Protein AF-A0A9D4B4B6-F1 (afdb_monomer_lite)

Radius of gyration: 29.77 Å; chains: 1; bounding box: 89×35×75 Å

Organism: NCBI:txid74926

InterPro domains:
  IPR003598 Immunoglobulin subtype 2 [SM00408] (47-106)
  IPR003599 Immunoglobulin domain subtype [SM00409] (41-118)
  IPR007110 Immunoglobulin-like domain [PS50835] (33-114)
  IPR013783 Immunoglobulin-like fold [G3DSA:2.60.40.10] (33-118)
  IPR036179 Immunoglobulin-like domain superfamily [SSF48726] (32-118)

Foldseek 3Di:
DDDDDDPDDDPDPPPPPPDDPPDPDPPPDFDWWPDWAKDWPDDPAAAAFDKTKIFIDTPDGPPDFQKKWKDFQNHTDDIDRHRMDIDGDDQVSWGWMKMWTGDPHGIDIYHTDTDHYDYD

Sequence (120 aa):
MLEAAPSFLFPAYNTPPLNTETHPDRDYFPDPPKGVRITLQNPPRIREGDAVTLNCSVGSSNPPVTKYTWYKDNSWYQETQESVLTFPATEERSGSYSCEAQNAIGSRQSPPVSVAVQCK

Secondary structure (DSSP, 8-state):
---PPP-----------S-------SS---EEEES-EEEE-S-S-EETTPEEEEEEE-SEEESPP-EEEEEETTEEEEEESSSEEEEE--GGG-EEEEEEEE-SS-EEEPPPEEE-EEP-

pLDDT: mean 83.99, std 18.36, range [36.25, 98.0]

Structure (mmCIF, N/CA/C/O backbone):
data_AF-A0A9D4B4B6-F1
#
_entry.id   AF-A0A9D4B4B6-F1
#
loop_
_atom_site.group_PDB
_atom_site.id
_atom_site.type_symbol
_atom_site.label_atom_id
_atom_site.label_alt_id
_atom_site.label_comp_id
_atom_site.label_asym_id
_atom_site.label_entity_id
_atom_site.label_seq_id
_atom_site.pdbx_PDB_ins_code
_atom_site.Cartn_x
_atom_site.Cartn_y
_atom_site.Cartn_z
_atom_site.occupancy
_atom_site.B_iso_or_equiv
_atom_site.auth_seq_id
_atom_site.auth_comp_id
_atom_site.auth_asym_id
_atom_site.auth_atom_id
_atom_site.pdbx_PDB_model_num
ATOM 1 N N . MET A 1 1 ? 72.545 -19.157 -55.151 1.00 43.25 1 MET A N 1
ATOM 2 C CA . MET A 1 1 ? 71.318 -18.346 -55.281 1.00 43.25 1 MET A CA 1
ATOM 3 C C . MET A 1 1 ? 70.178 -19.346 -55.136 1.00 43.25 1 MET A C 1
ATOM 5 O O . MET A 1 1 ? 69.959 -20.099 -56.069 1.00 43.25 1 MET A O 1
ATOM 9 N N . LEU A 1 2 ? 69.716 -19.683 -53.922 1.00 38.75 2 LEU A N 1
ATOM 10 C CA . LEU A 1 2 ? 68.781 -18.895 -53.087 1.00 38.75 2 LEU A CA 1
ATOM 11 C C . LEU A 1 2 ? 67.744 -18.222 -54.001 1.00 38.75 2 LEU A C 1
ATOM 13 O O . LEU A 1 2 ? 68.129 -17.365 -54.786 1.00 38.75 2 LEU A O 1
ATOM 17 N N . GLU A 1 3 ? 66.491 -18.663 -54.071 1.00 36.25 3 GLU A N 1
ATOM 18 C CA . GLU A 1 3 ? 65.534 -18.796 -52.966 1.00 36.25 3 GLU A CA 1
ATOM 19 C C . GLU A 1 3 ? 64.545 -19.955 -53.202 1.00 36.25 3 GLU A C 1
ATOM 21 O O . GLU A 1 3 ? 64.050 -20.153 -54.312 1.00 36.25 3 GLU A O 1
ATOM 26 N N . ALA A 1 4 ? 64.231 -20.696 -52.140 1.00 45.69 4 ALA A N 1
ATOM 27 C CA . ALA A 1 4 ? 63.084 -21.593 -52.087 1.00 45.69 4 ALA A CA 1
ATOM 28 C C . ALA A 1 4 ? 61.842 -20.767 -51.715 1.00 45.69 4 ALA A C 1
ATOM 30 O O . ALA A 1 4 ? 61.795 -20.183 -50.635 1.00 45.69 4 ALA A O 1
ATOM 31 N N . ALA A 1 5 ? 60.839 -20.709 -52.592 1.00 51.62 5 ALA A N 1
ATOM 32 C CA . ALA A 1 5 ? 59.554 -20.097 -52.260 1.00 51.62 5 ALA A CA 1
ATOM 33 C C . ALA A 1 5 ? 58.772 -21.040 -51.322 1.00 51.62 5 ALA A C 1
ATOM 35 O O . ALA A 1 5 ? 58.595 -22.211 -51.675 1.00 51.62 5 ALA A O 1
ATOM 36 N N . PRO A 1 6 ? 58.298 -20.596 -50.145 1.00 46.31 6 PRO A N 1
ATOM 37 C CA . PRO A 1 6 ? 57.579 -21.477 -49.240 1.00 46.31 6 PRO A CA 1
ATOM 38 C C . PRO A 1 6 ? 56.135 -21.642 -49.714 1.00 46.31 6 PRO A C 1
ATOM 40 O O . PRO A 1 6 ? 55.407 -20.667 -49.910 1.00 46.31 6 PRO A O 1
ATOM 43 N N . SER A 1 7 ? 55.700 -22.891 -49.848 1.00 52.78 7 SER A N 1
ATOM 44 C CA . SER A 1 7 ? 54.294 -23.254 -50.003 1.00 52.78 7 SER A CA 1
ATOM 45 C C . SER A 1 7 ? 53.559 -22.999 -48.685 1.00 52.78 7 SER A C 1
ATOM 47 O O . SER A 1 7 ? 53.427 -23.897 -47.855 1.00 52.78 7 SER A O 1
ATOM 49 N N . PHE A 1 8 ? 53.089 -21.773 -48.462 1.00 46.25 8 PHE A N 1
ATOM 50 C CA . PHE A 1 8 ? 52.155 -21.499 -47.375 1.00 46.25 8 PHE A CA 1
ATOM 51 C C . PHE A 1 8 ? 50.751 -21.915 -47.813 1.00 46.25 8 PHE A C 1
ATOM 53 O O . PHE A 1 8 ? 50.059 -21.215 -48.548 1.00 46.25 8 PHE A O 1
ATOM 60 N N . LEU A 1 9 ? 50.352 -23.103 -47.367 1.00 51.22 9 LEU A N 1
ATOM 61 C CA . LEU A 1 9 ? 48.963 -23.536 -47.350 1.00 51.22 9 LEU A CA 1
ATOM 62 C C . LEU A 1 9 ? 48.175 -22.553 -46.475 1.00 51.22 9 LEU A C 1
ATOM 64 O O . LEU A 1 9 ? 48.431 -22.440 -45.276 1.00 51.22 9 LEU A O 1
ATOM 68 N N . PHE A 1 10 ? 47.236 -21.823 -47.076 1.00 47.50 10 PHE A N 1
ATOM 69 C CA . PHE A 1 10 ? 46.295 -20.996 -46.330 1.00 47.50 10 PHE A CA 1
ATOM 70 C C . PHE A 1 10 ? 45.474 -21.898 -45.394 1.00 47.50 10 PHE A C 1
ATOM 72 O O . PHE A 1 10 ? 44.916 -22.895 -45.864 1.00 47.50 10 PHE A O 1
ATOM 79 N N . PRO A 1 11 ? 45.370 -21.592 -44.089 1.00 45.97 11 PRO A N 1
ATOM 80 C CA . PRO A 1 11 ? 44.434 -22.301 -43.234 1.00 45.97 11 PRO A CA 1
ATOM 81 C C . PRO A 1 11 ? 43.016 -22.035 -43.745 1.00 45.97 11 PRO A C 1
ATOM 83 O O . PRO A 1 11 ? 42.655 -20.890 -44.026 1.00 45.97 11 PRO A O 1
ATOM 86 N N . ALA A 1 12 ? 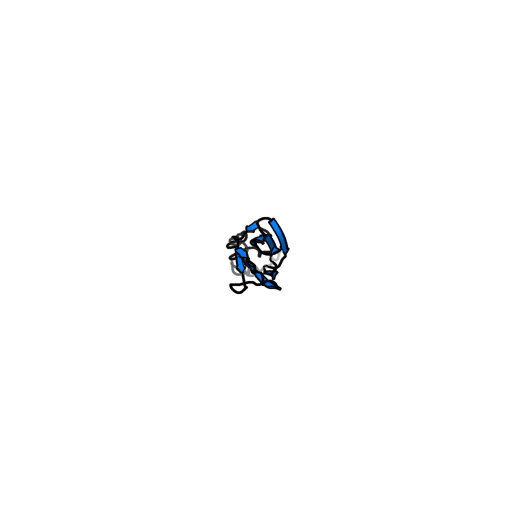42.218 -23.097 -43.881 1.00 53.50 12 ALA A N 1
ATOM 87 C CA . ALA A 1 12 ? 40.794 -22.981 -44.151 1.00 53.50 12 ALA A CA 1
ATOM 88 C C . ALA A 1 12 ? 40.183 -22.075 -43.077 1.00 53.50 12 ALA A C 1
ATOM 90 O O . ALA A 1 12 ? 40.189 -22.395 -41.886 1.00 53.50 12 ALA A O 1
ATOM 91 N N . TYR A 1 13 ? 39.725 -20.906 -43.510 1.00 47.03 13 TYR A N 1
ATOM 92 C CA . TYR A 1 13 ? 39.062 -19.932 -42.668 1.00 47.03 13 TYR A CA 1
ATOM 93 C C . TYR A 1 13 ? 37.725 -20.546 -42.247 1.00 47.03 13 TYR A C 1
ATOM 95 O O . TYR A 1 13 ? 36.752 -20.522 -42.996 1.00 47.03 13 TYR A O 1
ATOM 103 N N . ASN A 1 14 ? 37.695 -21.164 -41.067 1.00 48.78 14 ASN A N 1
ATOM 104 C CA . ASN A 1 14 ? 36.449 -21.523 -40.408 1.00 48.78 14 ASN A CA 1
ATOM 105 C C . ASN A 1 14 ? 35.762 -20.213 -40.015 1.00 48.78 14 ASN A C 1
ATOM 107 O O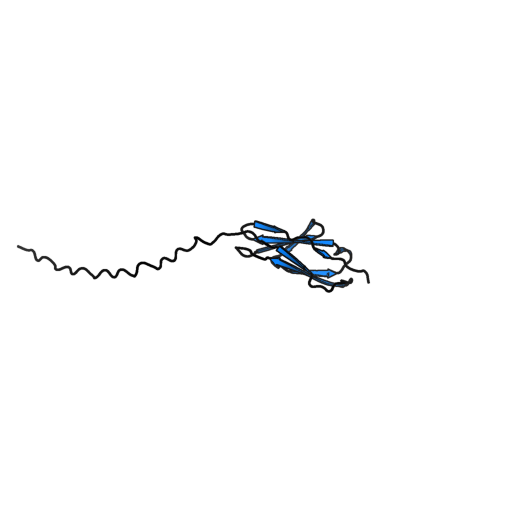 . ASN A 1 14 ? 35.964 -19.717 -38.910 1.00 48.78 14 ASN A O 1
ATOM 111 N N . THR A 1 15 ? 34.976 -19.627 -40.922 1.00 58.28 15 THR A N 1
ATOM 112 C CA . THR A 1 15 ? 33.933 -18.682 -40.524 1.00 58.28 15 THR A CA 1
ATOM 113 C C . THR A 1 15 ? 32.935 -19.458 -39.667 1.00 58.28 15 THR A C 1
ATOM 115 O O . THR A 1 15 ? 32.269 -20.350 -40.205 1.00 58.28 15 THR A O 1
ATOM 118 N N . PRO A 1 16 ? 32.802 -19.168 -38.361 1.00 63.28 16 PRO A N 1
ATOM 119 C CA . PRO A 1 16 ? 31.627 -19.608 -37.622 1.00 63.28 16 PRO A CA 1
ATOM 120 C C . PRO A 1 16 ? 30.371 -19.045 -38.315 1.00 63.28 16 PRO A C 1
ATOM 122 O O . PRO A 1 16 ? 30.453 -17.985 -38.946 1.00 63.28 16 PRO A O 1
ATOM 125 N N . PRO A 1 17 ? 29.223 -19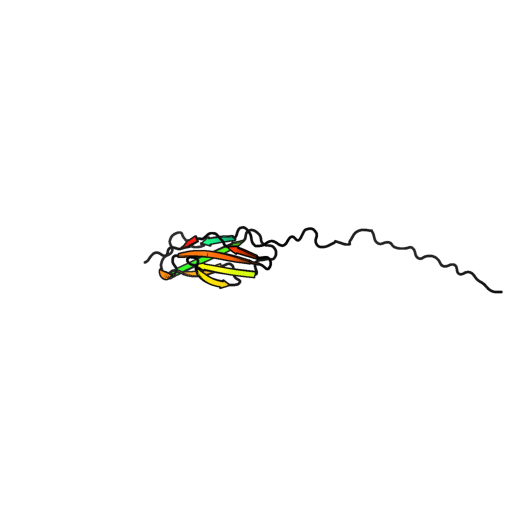.745 -38.262 1.00 55.56 17 PRO A N 1
ATOM 126 C CA . PRO A 1 17 ? 28.004 -19.278 -38.906 1.00 55.56 17 PRO A CA 1
ATOM 127 C C . PRO A 1 17 ? 27.672 -17.854 -38.448 1.00 55.56 17 PRO A C 1
ATOM 129 O O . PRO A 1 17 ? 27.745 -17.517 -37.266 1.00 55.56 17 PRO A O 1
ATOM 132 N N . LEU A 1 18 ? 27.342 -17.014 -39.424 1.00 59.75 18 LEU A N 1
ATOM 133 C CA . LEU A 1 18 ? 26.955 -15.621 -39.265 1.00 59.75 18 LEU A CA 1
ATOM 134 C C . LEU A 1 18 ? 25.579 -15.531 -38.576 1.00 59.75 18 LEU A C 1
ATOM 136 O O . LEU A 1 18 ? 24.602 -15.257 -39.262 1.00 59.75 18 LEU A O 1
ATOM 140 N N . ASN A 1 19 ? 25.481 -15.811 -37.268 1.00 56.47 19 ASN A N 1
ATOM 141 C CA . ASN A 1 19 ? 24.341 -15.457 -36.397 1.00 56.47 19 ASN A CA 1
ATOM 142 C C . ASN A 1 19 ? 24.418 -16.067 -34.980 1.00 56.47 19 ASN A C 1
ATOM 144 O O . ASN A 1 19 ? 23.693 -17.004 -34.682 1.00 56.47 19 ASN A O 1
ATOM 148 N N . THR A 1 20 ? 25.155 -15.460 -34.053 1.00 50.19 20 THR A N 1
ATOM 149 C CA . THR A 1 20 ? 24.724 -15.396 -32.635 1.00 50.19 20 THR A CA 1
ATOM 150 C C . THR A 1 20 ? 25.479 -14.285 -31.912 1.00 50.19 20 THR A C 1
ATOM 152 O O . THR A 1 20 ? 26.093 -14.494 -30.873 1.00 50.19 20 THR A O 1
ATOM 155 N N . GLU A 1 21 ? 25.429 -13.070 -32.453 1.00 51.78 21 GLU A N 1
ATOM 156 C CA . GLU A 1 21 ? 25.363 -11.914 -31.564 1.00 51.78 21 GLU A CA 1
ATOM 157 C C . GLU A 1 21 ? 23.882 -11.716 -31.253 1.00 51.78 21 GLU A C 1
ATOM 159 O O . GLU A 1 21 ? 23.152 -11.070 -32.004 1.00 51.78 21 GLU A O 1
ATOM 164 N N . THR A 1 22 ? 23.383 -12.340 -30.185 1.00 47.22 22 THR A N 1
ATOM 165 C CA . THR A 1 22 ? 22.123 -11.889 -29.591 1.00 47.22 22 THR A CA 1
ATOM 166 C C . THR A 1 22 ? 22.385 -10.500 -29.030 1.00 47.22 22 THR A C 1
ATOM 168 O O . THR A 1 22 ? 22.846 -10.367 -27.901 1.00 47.22 22 THR A O 1
ATOM 171 N N . HIS A 1 23 ? 22.150 -9.481 -29.852 1.00 54.72 23 HIS A N 1
ATOM 172 C CA . HIS A 1 23 ? 22.022 -8.087 -29.452 1.00 54.72 23 HIS A CA 1
ATOM 173 C C . HIS A 1 23 ? 21.043 -8.040 -28.267 1.00 54.72 23 HIS A C 1
ATOM 175 O O . HIS A 1 23 ? 19.854 -8.303 -28.475 1.00 54.72 23 HIS A O 1
ATOM 181 N N . PRO A 1 24 ? 21.471 -7.769 -27.023 1.00 66.69 24 PRO A N 1
ATOM 182 C CA . PRO A 1 24 ? 20.503 -7.439 -25.998 1.00 66.69 24 PRO A CA 1
ATOM 183 C C . PRO A 1 24 ? 19.925 -6.059 -26.350 1.00 66.69 24 PRO A C 1
ATOM 185 O O . PRO A 1 24 ? 20.632 -5.200 -26.874 1.00 66.69 24 PRO A O 1
ATOM 188 N N . ASP A 1 25 ? 18.651 -5.830 -26.045 1.00 57.06 25 ASP A N 1
ATOM 189 C CA . ASP A 1 25 ? 18.108 -4.481 -25.826 1.00 57.06 25 ASP A CA 1
ATOM 190 C C . ASP A 1 25 ? 17.642 -3.637 -27.038 1.00 57.06 25 ASP A C 1
ATOM 192 O O . ASP A 1 25 ? 18.088 -2.516 -27.270 1.00 57.06 25 ASP A O 1
ATOM 196 N N . ARG A 1 26 ? 16.647 -4.125 -27.792 1.00 58.47 26 ARG A N 1
ATOM 197 C CA . ARG A 1 26 ? 15.706 -3.229 -28.506 1.00 58.47 26 ARG A CA 1
ATOM 198 C C . ARG A 1 26 ? 14.261 -3.284 -27.991 1.00 58.47 26 ARG A C 1
ATOM 200 O O . ARG A 1 26 ? 13.424 -2.544 -28.496 1.00 58.47 26 ARG A O 1
ATOM 207 N N . ASP A 1 27 ? 14.007 -4.071 -26.942 1.00 64.19 27 ASP A N 1
ATOM 208 C CA . ASP A 1 27 ? 12.673 -4.276 -26.351 1.00 64.19 27 ASP A CA 1
ATOM 209 C C . ASP A 1 27 ? 12.624 -4.086 -24.820 1.00 64.19 27 ASP A C 1
ATOM 211 O O . ASP A 1 27 ? 11.570 -4.280 -24.212 1.00 64.19 27 ASP A O 1
ATOM 215 N N . TYR A 1 28 ? 13.717 -3.677 -24.159 1.00 70.94 28 TYR A N 1
ATOM 216 C CA . TYR A 1 28 ? 13.651 -3.310 -22.741 1.00 70.94 28 TYR A CA 1
ATOM 217 C C . TYR A 1 28 ? 13.250 -1.841 -22.611 1.00 70.94 28 TYR A C 1
ATOM 219 O O . TYR A 1 28 ? 14.081 -0.938 -22.539 1.00 70.94 28 TYR A O 1
ATOM 227 N N . PHE A 1 29 ? 11.941 -1.590 -22.604 1.00 83.50 29 PHE A N 1
ATOM 228 C CA . PHE A 1 29 ? 11.419 -0.276 -22.251 1.00 83.50 29 PHE A CA 1
ATOM 229 C C . PHE A 1 29 ? 11.087 -0.258 -20.754 1.00 83.50 29 PHE A C 1
ATOM 231 O O . PHE A 1 29 ? 10.089 -0.864 -20.350 1.00 83.50 29 PHE A O 1
ATOM 238 N N . PRO A 1 30 ? 11.912 0.382 -19.911 1.00 90.44 30 PRO A N 1
ATOM 239 C CA . PRO A 1 30 ? 11.585 0.527 -18.505 1.00 90.44 30 PRO A CA 1
ATOM 240 C C . PRO A 1 30 ? 10.318 1.375 -18.341 1.00 90.44 30 PRO A C 1
ATOM 242 O O . PRO A 1 30 ? 10.168 2.426 -18.967 1.00 90.44 30 PRO A O 1
ATOM 245 N N . ASP A 1 31 ? 9.406 0.934 -17.481 1.00 93.06 31 ASP A N 1
ATOM 246 C CA . ASP A 1 31 ? 8.149 1.609 -17.212 1.00 93.06 31 ASP A CA 1
ATOM 247 C C . ASP A 1 31 ? 7.853 1.737 -15.708 1.00 93.06 31 ASP A C 1
ATOM 249 O O . ASP A 1 31 ? 8.183 0.858 -14.906 1.00 93.06 31 ASP A O 1
ATOM 253 N N . PRO A 1 32 ? 7.232 2.854 -15.288 1.00 96.06 32 PRO A N 1
ATOM 254 C CA . PRO A 1 32 ? 6.791 3.009 -13.910 1.00 96.06 32 PRO A CA 1
ATOM 255 C C . PRO A 1 32 ? 5.652 2.023 -13.602 1.00 96.06 32 PRO A C 1
ATOM 257 O O . PRO A 1 32 ? 4.966 1.579 -14.526 1.00 96.06 32 PRO A O 1
ATOM 260 N N . PRO A 1 33 ? 5.371 1.735 -12.319 1.00 97.19 33 PRO A N 1
ATOM 261 C CA . PRO A 1 33 ? 4.307 0.815 -11.939 1.00 97.19 33 PRO A CA 1
ATOM 262 C C . PRO A 1 33 ? 2.947 1.251 -12.504 1.00 97.19 33 PRO A C 1
ATOM 264 O O . PRO A 1 33 ? 2.589 2.434 -12.479 1.00 97.19 33 PRO A O 1
ATOM 267 N N . LYS A 1 34 ? 2.158 0.296 -13.004 1.00 96.44 34 LYS A N 1
ATOM 268 C CA . LYS A 1 34 ? 0.813 0.504 -13.561 1.00 96.44 34 LYS A CA 1
ATOM 269 C C . LYS A 1 34 ? -0.200 -0.409 -12.890 1.00 96.44 34 LYS A C 1
ATOM 271 O O . LYS A 1 34 ? 0.119 -1.505 -12.434 1.00 96.44 34 LYS A O 1
ATOM 276 N N . GLY A 1 35 ? -1.449 0.056 -12.848 1.00 96.06 35 GLY A N 1
ATOM 277 C CA . GLY A 1 35 ? -2.551 -0.699 -12.255 1.00 96.06 35 GLY A CA 1
ATOM 278 C C . GLY A 1 35 ? -2.323 -1.009 -10.777 1.00 96.06 35 GLY A C 1
ATOM 279 O O . GLY A 1 35 ? -2.501 -2.152 -10.380 1.00 96.06 35 GLY A O 1
ATOM 280 N N . VAL A 1 36 ? -1.893 -0.017 -9.988 1.00 97.31 36 VAL A N 1
ATOM 281 C CA . VAL A 1 36 ? -1.710 -0.158 -8.535 1.00 97.31 36 VAL A CA 1
ATOM 282 C C . VAL A 1 36 ? -3.076 -0.118 -7.849 1.00 97.31 36 VAL A C 1
ATOM 284 O O . VAL A 1 36 ? -3.867 0.796 -8.093 1.00 97.31 36 VAL A O 1
ATOM 287 N N . ARG A 1 37 ? -3.391 -1.123 -7.027 1.00 97.38 37 ARG A N 1
ATOM 288 C CA . ARG A 1 37 ? -4.721 -1.307 -6.412 1.00 97.38 37 ARG A CA 1
ATOM 289 C C . ARG A 1 37 ? -4.574 -1.896 -5.021 1.00 97.38 37 ARG A C 1
ATOM 291 O O . ARG A 1 37 ? -3.783 -2.818 -4.840 1.00 97.38 37 ARG A O 1
ATOM 298 N N . ILE A 1 38 ? -5.393 -1.434 -4.081 1.00 96.62 38 ILE A N 1
ATOM 299 C CA . ILE A 1 38 ? -5.502 -2.051 -2.758 1.00 96.62 38 ILE A CA 1
ATOM 300 C C . ILE A 1 38 ? -6.641 -3.065 -2.759 1.00 96.62 38 ILE A C 1
ATOM 302 O O . ILE A 1 38 ? -7.734 -2.784 -3.246 1.00 96.62 38 ILE A O 1
ATOM 306 N N . THR A 1 39 ? -6.384 -4.225 -2.164 1.00 95.19 39 THR A N 1
ATOM 307 C CA . THR A 1 39 ? -7.400 -5.220 -1.825 1.00 95.19 39 THR A CA 1
ATOM 308 C C . THR A 1 39 ? -7.449 -5.378 -0.311 1.00 95.19 39 THR A C 1
ATOM 310 O O . THR A 1 39 ? -6.434 -5.685 0.314 1.00 95.19 39 THR A O 1
ATOM 313 N N . LEU A 1 40 ? -8.627 -5.167 0.275 1.00 92.75 40 LEU A N 1
ATOM 314 C CA . LEU A 1 40 ? -8.896 -5.469 1.678 1.00 92.75 40 LEU A CA 1
ATOM 315 C C . LEU A 1 40 ? -9.167 -6.972 1.807 1.00 92.75 40 LEU A C 1
ATOM 317 O O . LEU A 1 40 ? -10.088 -7.480 1.173 1.00 92.75 40 LEU A O 1
ATOM 321 N N . GLN A 1 41 ? -8.361 -7.682 2.597 1.00 90.56 41 GLN A N 1
ATOM 322 C CA . GLN A 1 41 ? -8.502 -9.136 2.768 1.00 90.56 41 GLN A CA 1
ATOM 323 C C . GLN A 1 41 ? -9.526 -9.528 3.847 1.00 90.56 41 GLN A C 1
ATOM 325 O O . GLN A 1 41 ? -9.827 -10.704 4.031 1.00 90.56 41 GLN A O 1
ATOM 330 N N . ASN A 1 42 ? -10.061 -8.551 4.575 1.00 86.94 42 ASN A N 1
ATOM 331 C CA . ASN A 1 42 ? -10.975 -8.766 5.688 1.00 86.94 42 ASN A CA 1
ATOM 332 C C . ASN A 1 42 ? -12.421 -9.044 5.262 1.00 86.94 42 ASN A C 1
ATOM 334 O O . ASN A 1 42 ? -12.841 -8.642 4.175 1.00 86.94 42 ASN A O 1
ATOM 338 N N . PRO A 1 43 ? -13.221 -9.669 6.149 1.00 78.31 43 PRO A N 1
ATOM 339 C CA . PRO A 1 43 ? -14.661 -9.774 5.963 1.00 78.31 43 PRO A CA 1
ATOM 340 C C . PRO A 1 43 ? -15.340 -8.390 5.906 1.00 78.31 43 PRO A C 1
ATOM 342 O O . PRO A 1 43 ? -14.772 -7.396 6.361 1.00 78.31 43 PRO A O 1
ATOM 345 N N . PRO A 1 44 ? -16.602 -8.315 5.434 1.00 78.50 44 PRO A N 1
ATOM 346 C CA . PRO A 1 44 ? -17.321 -7.049 5.233 1.00 78.50 44 PRO A CA 1
ATOM 347 C C . PRO A 1 44 ? -17.522 -6.204 6.498 1.00 78.50 44 PRO A C 1
ATOM 349 O O . PRO A 1 44 ? -17.928 -5.048 6.413 1.00 78.50 44 PRO A O 1
ATOM 352 N N . ARG A 1 45 ? -17.322 -6.793 7.681 1.00 84.38 45 ARG A N 1
ATOM 353 C CA . ARG A 1 45 ? -17.478 -6.135 8.978 1.00 84.38 45 ARG A CA 1
ATOM 354 C C . ARG A 1 45 ? -16.210 -6.360 9.785 1.00 84.38 45 ARG A C 1
ATOM 356 O O . ARG A 1 45 ? -15.947 -7.486 10.192 1.00 84.38 45 ARG A O 1
ATOM 363 N N . ILE A 1 46 ? -15.466 -5.284 10.004 1.00 90.38 46 ILE A N 1
ATOM 364 C CA . ILE A 1 46 ? -14.273 -5.256 10.848 1.00 90.38 46 ILE A CA 1
ATOM 365 C C . ILE A 1 46 ? -14.707 -4.739 12.217 1.00 90.38 46 ILE A C 1
ATOM 367 O O . ILE A 1 46 ? -15.298 -3.661 12.299 1.00 90.38 46 ILE A O 1
ATOM 371 N N . ARG A 1 47 ? -14.447 -5.498 13.280 1.00 90.88 47 ARG A N 1
ATOM 372 C CA . ARG A 1 47 ? -14.725 -5.087 14.661 1.00 90.88 47 ARG A CA 1
ATOM 373 C C . ARG A 1 47 ? -13.436 -4.719 15.373 1.00 90.88 47 ARG A C 1
ATOM 375 O O . ARG A 1 47 ? -12.362 -5.196 15.016 1.00 90.88 47 ARG A O 1
ATOM 382 N N . GLU A 1 48 ? -13.544 -3.900 16.411 1.00 91.50 48 GLU A N 1
ATOM 383 C CA . GLU A 1 48 ? -12.384 -3.561 17.234 1.00 91.50 48 GLU A CA 1
ATOM 384 C C . GLU A 1 48 ? -11.682 -4.809 17.791 1.00 91.50 48 GLU A C 1
ATOM 386 O O . GLU A 1 48 ? -12.306 -5.712 18.360 1.00 91.50 48 GLU A O 1
ATOM 391 N N . GLY A 1 49 ? -10.361 -4.851 17.632 1.00 87.81 49 GLY A N 1
ATOM 392 C CA . GLY A 1 49 ? -9.510 -5.981 18.001 1.00 87.81 49 GLY A CA 1
ATOM 393 C C . GLY A 1 49 ? -9.317 -7.038 16.909 1.00 87.81 49 GLY A C 1
ATOM 394 O O . GLY A 1 49 ? -8.468 -7.909 17.088 1.00 87.81 49 GLY A O 1
ATOM 395 N N . ASP A 1 50 ? -10.035 -6.966 15.783 1.00 90.56 50 ASP A N 1
ATOM 396 C CA . ASP A 1 50 ? -9.746 -7.810 14.618 1.00 90.56 50 ASP A CA 1
ATOM 397 C C . ASP A 1 50 ? -8.423 -7.379 13.954 1.00 90.56 50 ASP A C 1
ATOM 399 O O . ASP A 1 50 ? -7.980 -6.243 14.101 1.00 90.56 50 ASP A O 1
ATOM 403 N N . ALA A 1 51 ? -7.778 -8.260 13.189 1.00 91.69 51 ALA A N 1
ATOM 404 C CA . ALA A 1 51 ? -6.593 -7.899 12.406 1.00 91.69 51 ALA A CA 1
ATOM 405 C C . ALA A 1 51 ? -7.002 -7.480 10.991 1.00 91.69 51 ALA A C 1
ATOM 407 O O . ALA A 1 51 ? -7.563 -8.294 10.265 1.00 91.69 51 ALA A O 1
ATOM 408 N N . VAL A 1 52 ? -6.714 -6.241 10.591 1.00 93.44 52 VAL A N 1
ATOM 409 C CA . VAL A 1 52 ? -6.935 -5.721 9.233 1.00 93.44 52 VAL A CA 1
ATOM 410 C C . VAL A 1 52 ? -5.708 -5.974 8.371 1.00 93.44 52 VAL A C 1
ATOM 412 O O . VAL A 1 52 ? -4.604 -5.636 8.788 1.00 93.44 52 VAL A O 1
ATOM 415 N N . THR A 1 53 ? -5.901 -6.507 7.165 1.00 95.12 53 THR A N 1
ATOM 416 C CA . THR A 1 53 ? -4.848 -6.752 6.175 1.00 95.12 53 THR A CA 1
ATOM 417 C C . THR A 1 53 ? -5.226 -6.122 4.837 1.00 95.12 53 THR A C 1
ATOM 419 O O . THR A 1 53 ? -6.198 -6.509 4.181 1.00 95.12 53 THR A O 1
ATOM 422 N N . LEU A 1 54 ? -4.419 -5.153 4.413 1.00 95.50 54 LEU A N 1
ATOM 423 C CA . LEU A 1 54 ? -4.481 -4.510 3.106 1.00 95.50 54 LEU A CA 1
ATOM 424 C C . LEU A 1 54 ? -3.343 -5.040 2.235 1.00 95.50 54 LEU A C 1
ATOM 426 O O . LEU A 1 54 ? -2.200 -5.097 2.676 1.00 95.50 54 LEU A O 1
ATOM 430 N N . ASN A 1 55 ? -3.639 -5.393 0.986 1.00 96.50 55 ASN A N 1
ATOM 431 C CA . ASN A 1 55 ? -2.630 -5.811 0.015 1.00 96.50 55 ASN A CA 1
ATOM 432 C C . ASN A 1 55 ? -2.599 -4.863 -1.185 1.00 96.50 55 ASN A C 1
ATOM 434 O O . ASN A 1 55 ? -3.623 -4.647 -1.833 1.00 96.50 55 ASN A O 1
ATOM 438 N N . CYS A 1 56 ? -1.423 -4.333 -1.492 1.00 96.50 56 CYS A N 1
ATOM 439 C CA . CYS A 1 56 ? -1.159 -3.464 -2.624 1.00 96.50 56 CYS A CA 1
ATOM 440 C C . CYS A 1 56 ? -0.683 -4.291 -3.826 1.00 96.50 56 CYS A C 1
ATOM 442 O O . CYS A 1 56 ? 0.460 -4.721 -3.910 1.00 96.50 56 CYS A O 1
ATOM 444 N N . SER A 1 57 ? -1.584 -4.528 -4.772 1.00 96.31 57 SER A N 1
ATOM 445 C CA . SER A 1 57 ? -1.285 -5.231 -6.023 1.00 96.31 57 SER A CA 1
ATOM 446 C C . SER A 1 57 ? -0.835 -4.261 -7.114 1.00 96.31 57 SER A C 1
ATOM 448 O O . SER A 1 57 ? -1.390 -3.168 -7.234 1.00 96.31 57 SER A O 1
ATOM 450 N N . VAL A 1 58 ? 0.129 -4.682 -7.932 1.00 97.00 58 VAL A N 1
ATOM 451 C CA . VAL A 1 58 ? 0.652 -3.931 -9.082 1.00 97.00 58 VAL A CA 1
ATOM 452 C C . VAL A 1 58 ? 0.433 -4.769 -10.337 1.00 97.00 58 VAL A C 1
ATOM 454 O O . VAL A 1 58 ? 0.800 -5.940 -10.364 1.00 97.00 58 VAL A O 1
ATOM 457 N N . GLY A 1 59 ? -0.192 -4.191 -11.365 1.00 95.75 59 GLY A N 1
ATOM 458 C CA . GLY A 1 59 ? -0.521 -4.903 -12.602 1.00 95.75 59 GLY A CA 1
ATOM 459 C C . GLY A 1 59 ? 0.692 -5.145 -13.503 1.00 95.75 59 GLY A C 1
ATOM 460 O O . GLY A 1 59 ? 0.885 -6.255 -13.987 1.00 95.75 59 GLY A O 1
ATOM 461 N N . SER A 1 60 ? 1.516 -4.117 -13.718 1.00 94.44 60 SER A N 1
ATOM 462 C CA . SER A 1 60 ? 2.785 -4.231 -14.449 1.00 94.44 60 SER A CA 1
ATOM 463 C C . SER A 1 60 ? 3.812 -3.244 -13.900 1.00 94.44 60 SER A C 1
ATOM 465 O O . SER A 1 60 ? 3.452 -2.137 -13.502 1.00 94.44 60 SER A O 1
ATOM 467 N N . SER A 1 61 ? 5.083 -3.639 -13.862 1.00 95.00 61 SER A N 1
ATOM 468 C CA . SER A 1 61 ? 6.196 -2.777 -13.452 1.00 95.00 61 SER A CA 1
ATOM 469 C C . SER A 1 61 ? 7.506 -3.347 -13.979 1.00 95.00 61 SER A C 1
ATOM 471 O O . SER A 1 61 ? 7.806 -4.509 -13.702 1.00 95.00 61 SER A O 1
ATOM 473 N N . ASN A 1 62 ? 8.299 -2.531 -14.671 1.00 93.38 62 ASN A N 1
ATOM 474 C CA . ASN A 1 62 ? 9.630 -2.910 -15.125 1.00 93.38 62 ASN A CA 1
ATOM 475 C C . ASN A 1 62 ? 10.627 -1.756 -14.917 1.00 93.38 62 ASN A C 1
ATOM 477 O O . ASN A 1 62 ? 10.538 -0.748 -15.612 1.00 93.38 62 ASN A O 1
ATOM 481 N N . PRO A 1 63 ? 11.586 -1.846 -13.983 1.00 93.56 63 PRO A N 1
ATOM 482 C CA . PRO A 1 63 ? 11.931 -2.983 -13.136 1.00 93.56 63 PRO A CA 1
ATOM 483 C C . PRO A 1 63 ? 10.889 -3.230 -12.024 1.00 93.56 63 PRO A C 1
ATOM 485 O O . PRO A 1 63 ? 9.952 -2.433 -11.862 1.00 93.56 63 PRO A O 1
ATOM 488 N N . PRO A 1 64 ? 11.025 -4.325 -11.251 1.00 94.88 64 PRO A N 1
ATOM 489 C CA . PRO A 1 64 ? 10.147 -4.621 -10.124 1.00 94.88 64 PRO A CA 1
ATOM 490 C C . PRO A 1 64 ? 10.066 -3.475 -9.111 1.00 94.88 64 PRO A C 1
ATOM 492 O O . PRO A 1 64 ? 10.993 -2.676 -8.963 1.00 94.88 64 PRO A O 1
ATOM 495 N N . VAL A 1 65 ? 8.943 -3.414 -8.401 1.00 96.88 65 VAL A N 1
ATOM 496 C CA . VAL A 1 65 ? 8.724 -2.449 -7.321 1.00 96.88 65 VAL A CA 1
ATOM 497 C C . VAL A 1 65 ? 9.656 -2.763 -6.159 1.00 96.88 65 VAL A C 1
ATOM 499 O O . VAL A 1 65 ? 9.773 -3.914 -5.745 1.00 96.88 65 VAL A O 1
ATOM 502 N N . THR A 1 66 ? 10.309 -1.732 -5.635 1.00 96.62 66 THR A N 1
ATOM 503 C CA . THR A 1 66 ? 11.287 -1.845 -4.545 1.00 96.62 66 THR A CA 1
ATOM 504 C C . THR A 1 66 ? 10.800 -1.213 -3.249 1.00 96.62 66 THR A C 1
ATOM 506 O O . THR A 1 66 ? 11.400 -1.435 -2.198 1.00 96.62 66 THR A O 1
ATOM 509 N N . LYS A 1 67 ? 9.728 -0.417 -3.311 1.00 97.62 67 LYS A N 1
ATOM 510 C CA . LYS A 1 67 ? 9.216 0.346 -2.178 1.00 97.62 67 LYS A CA 1
ATOM 511 C C . LYS A 1 67 ? 7.716 0.591 -2.302 1.00 97.62 67 LYS A C 1
ATOM 513 O O . LYS A 1 67 ? 7.215 0.898 -3.384 1.00 97.62 67 LYS A O 1
ATOM 518 N N . TYR A 1 68 ? 7.034 0.495 -1.168 1.00 97.75 68 TYR A N 1
ATOM 519 C CA . TYR A 1 68 ? 5.624 0.805 -0.998 1.00 97.75 68 TYR A CA 1
ATOM 520 C C . TYR A 1 68 ? 5.453 1.863 0.092 1.00 97.75 68 TYR A C 1
ATOM 522 O O . TYR A 1 68 ? 5.919 1.695 1.220 1.00 97.75 68 TYR A O 1
ATOM 530 N N . THR A 1 69 ? 4.742 2.937 -0.230 1.00 97.94 69 THR A N 1
ATOM 531 C CA . THR A 1 69 ? 4.372 3.990 0.718 1.00 97.94 69 THR A CA 1
ATOM 532 C C . THR A 1 69 ? 2.873 3.935 0.952 1.00 97.94 69 THR A C 1
ATOM 534 O O . THR A 1 69 ? 2.079 4.042 0.021 1.00 97.94 69 THR A O 1
ATOM 537 N N . TRP A 1 70 ? 2.461 3.779 2.200 1.00 97.69 70 TRP A N 1
ATOM 538 C CA . TRP A 1 70 ? 1.061 3.804 2.589 1.00 97.69 70 TRP A CA 1
ATOM 539 C C . TRP A 1 70 ? 0.677 5.194 3.067 1.00 97.69 70 TRP A C 1
ATOM 541 O O . TRP A 1 70 ? 1.418 5.851 3.800 1.00 97.69 70 TRP A O 1
ATOM 551 N N . TYR A 1 71 ? -0.528 5.600 2.695 1.00 97.12 71 TYR A N 1
ATOM 552 C CA . TYR A 1 71 ? -1.147 6.837 3.125 1.00 97.12 71 TYR A CA 1
ATOM 553 C C . TYR A 1 71 ? -2.481 6.528 3.785 1.00 97.12 71 TYR A C 1
ATOM 555 O O . TYR A 1 71 ? -3.242 5.690 3.294 1.00 97.12 71 TYR A O 1
ATOM 563 N N . 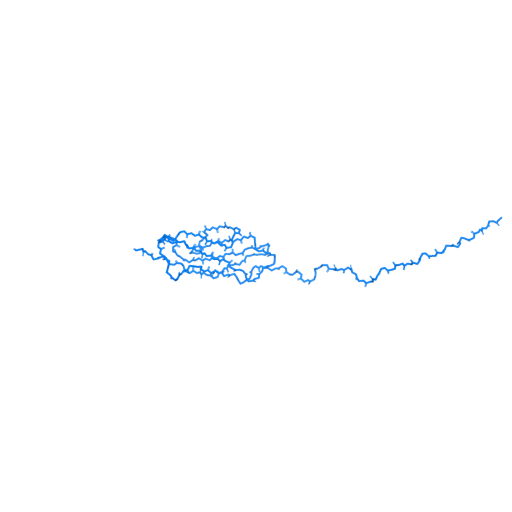LYS A 1 72 ? -2.770 7.246 4.865 1.00 95.94 72 LYS A N 1
ATOM 564 C CA . LYS A 1 72 ? -4.056 7.243 5.556 1.00 95.94 72 LYS A CA 1
ATOM 565 C C . LYS A 1 72 ? -4.625 8.655 5.487 1.00 95.94 72 LYS A C 1
ATOM 567 O O . LYS A 1 72 ? -3.948 9.599 5.879 1.00 95.94 72 LYS A O 1
ATOM 572 N N . ASP A 1 73 ? -5.833 8.802 4.957 1.00 95.69 73 ASP A N 1
ATOM 573 C CA . ASP A 1 73 ? -6.522 10.090 4.806 1.00 95.69 73 ASP A CA 1
ATOM 574 C C . ASP A 1 73 ? -5.636 11.129 4.092 1.00 95.69 73 ASP A C 1
ATOM 576 O O . ASP A 1 73 ? -5.455 12.257 4.546 1.00 95.69 73 ASP A O 1
ATOM 580 N N . ASN A 1 74 ? -5.004 10.692 2.994 1.00 94.00 74 ASN A N 1
ATOM 581 C CA . ASN A 1 74 ? -4.043 11.461 2.189 1.00 94.00 74 ASN A CA 1
ATOM 582 C C . ASN A 1 74 ? -2.769 11.915 2.930 1.00 94.00 74 ASN A C 1
ATOM 584 O O . ASN A 1 74 ? -1.947 12.620 2.349 1.00 94.00 74 ASN A O 1
ATOM 588 N N . SER A 1 75 ? -2.565 11.473 4.169 1.00 95.81 75 SER A N 1
ATOM 589 C CA . SER A 1 75 ? -1.369 11.746 4.962 1.00 95.81 75 SER A CA 1
ATOM 590 C C . SER A 1 75 ? -0.425 10.555 4.918 1.00 95.81 75 SER A C 1
ATOM 592 O O . SER A 1 75 ? -0.867 9.405 4.881 1.00 95.81 75 SER A O 1
ATOM 594 N N . TRP A 1 76 ? 0.882 10.820 4.907 1.00 96.00 76 TRP A N 1
ATOM 595 C CA . TRP A 1 76 ? 1.889 9.762 4.982 1.00 96.00 76 TRP A CA 1
ATOM 596 C C . TRP A 1 76 ? 1.652 8.916 6.238 1.00 96.00 76 TRP A C 1
ATOM 598 O O . TRP A 1 76 ? 1.446 9.463 7.322 1.00 96.00 76 TRP A O 1
ATOM 608 N N . TYR A 1 77 ? 1.645 7.593 6.082 1.00 95.06 77 TYR A N 1
ATOM 609 C CA . TYR A 1 77 ? 1.370 6.662 7.173 1.00 95.06 77 TYR A CA 1
ATOM 610 C C . TYR A 1 77 ? 2.578 5.793 7.503 1.00 95.06 77 TYR A C 1
ATOM 612 O O . TYR A 1 77 ? 3.001 5.738 8.655 1.00 95.06 77 TYR A O 1
ATOM 620 N N . GLN A 1 78 ? 3.121 5.102 6.502 1.00 95.62 78 GLN A N 1
ATOM 621 C CA . GLN A 1 78 ? 4.340 4.314 6.653 1.00 95.62 78 GLN A CA 1
ATOM 622 C C . GLN A 1 78 ? 4.963 3.991 5.300 1.00 95.62 78 GLN A C 1
ATOM 624 O O . GLN A 1 78 ? 4.304 4.050 4.264 1.00 95.62 78 GLN A O 1
ATOM 629 N N . GLU A 1 79 ? 6.214 3.558 5.333 1.00 96.31 79 GLU A N 1
ATOM 630 C CA . GLU A 1 79 ? 6.963 3.096 4.175 1.00 96.31 79 GLU A CA 1
ATOM 631 C C . GLU A 1 79 ? 7.547 1.714 4.465 1.00 96.31 79 GLU A C 1
ATOM 633 O O . GLU A 1 79 ? 8.067 1.471 5.553 1.00 96.31 79 GLU A O 1
ATOM 638 N N . THR A 1 80 ? 7.434 0.800 3.506 1.00 95.94 80 THR A N 1
ATOM 639 C CA . THR A 1 80 ? 7.885 -0.588 3.635 1.00 95.94 80 THR A CA 1
ATOM 640 C C . THR A 1 80 ? 8.327 -1.139 2.278 1.00 95.94 80 THR A C 1
ATOM 642 O O . THR A 1 80 ? 7.990 -0.601 1.225 1.00 95.94 80 THR A O 1
ATOM 645 N N . GLN A 1 81 ? 9.106 -2.218 2.286 1.00 95.19 81 GLN A N 1
ATOM 646 C CA . GLN A 1 81 ? 9.405 -2.997 1.079 1.00 95.19 81 GLN A CA 1
ATOM 647 C C . GLN A 1 81 ? 8.309 -4.029 0.780 1.00 95.19 81 GLN A C 1
ATOM 649 O O . GLN A 1 81 ? 8.252 -4.578 -0.319 1.00 95.19 81 GLN A O 1
ATOM 654 N N . GLU A 1 82 ? 7.419 -4.279 1.741 1.00 94.81 82 GLU A N 1
ATOM 655 C CA . GLU A 1 82 ? 6.331 -5.237 1.609 1.00 94.81 82 GLU A CA 1
ATOM 656 C C . GLU A 1 82 ? 5.088 -4.602 0.983 1.00 94.81 82 GLU A C 1
ATOM 658 O O . GLU A 1 82 ? 4.689 -3.485 1.308 1.00 94.81 82 GLU A O 1
ATOM 663 N N . SER A 1 83 ? 4.412 -5.352 0.116 1.00 95.25 83 SER A N 1
ATOM 664 C CA . SER A 1 83 ? 3.152 -4.915 -0.489 1.00 95.25 83 SER A CA 1
ATOM 665 C C . SER A 1 83 ? 1.956 -5.035 0.460 1.00 95.25 83 SER A C 1
ATOM 667 O O . SER A 1 83 ? 0.838 -4.691 0.079 1.00 95.25 83 SER A O 1
ATOM 669 N N . VAL A 1 84 ? 2.156 -5.567 1.667 1.00 96.25 84 VAL A N 1
ATOM 670 C CA . VAL A 1 84 ? 1.097 -5.889 2.624 1.00 96.25 84 VAL A CA 1
ATOM 671 C C . VAL A 1 84 ? 1.212 -4.990 3.846 1.00 96.25 84 VAL A C 1
ATOM 673 O O . VAL A 1 84 ? 2.292 -4.785 4.390 1.00 96.25 84 VAL A O 1
ATOM 676 N N . LEU A 1 85 ? 0.072 -4.473 4.291 1.00 95.12 85 LEU A N 1
ATOM 677 C CA . LEU A 1 85 ? -0.065 -3.698 5.512 1.00 95.12 85 LEU A CA 1
ATOM 678 C C . LEU A 1 85 ? -1.054 -4.397 6.444 1.00 95.12 85 LEU A C 1
ATOM 680 O O . LEU A 1 85 ? -2.235 -4.515 6.116 1.00 95.12 85 LEU A O 1
ATOM 684 N N . THR A 1 86 ? -0.576 -4.807 7.620 1.00 94.88 86 THR A N 1
ATOM 685 C CA . THR A 1 86 ? -1.399 -5.442 8.656 1.00 94.88 86 THR A CA 1
ATOM 686 C C . THR A 1 86 ? -1.424 -4.615 9.938 1.00 94.88 86 THR A C 1
ATOM 688 O O . THR A 1 86 ? -0.388 -4.123 10.389 1.00 94.88 86 THR A O 1
ATOM 691 N N . PHE A 1 87 ? -2.601 -4.459 10.547 1.00 93.31 87 PHE A N 1
ATOM 692 C CA . PHE A 1 87 ? -2.767 -3.731 11.805 1.00 93.31 87 PHE A CA 1
ATOM 693 C C . PHE A 1 87 ? -3.989 -4.165 12.622 1.00 93.31 87 PHE A C 1
ATOM 695 O O . PHE A 1 87 ? -4.963 -4.642 12.046 1.00 93.31 87 PHE A O 1
ATOM 702 N N . PRO A 1 88 ? -3.989 -3.965 13.955 1.00 92.88 88 PRO A N 1
ATOM 703 C CA . PRO A 1 88 ? -5.190 -4.165 14.758 1.00 92.88 88 PRO A CA 1
ATOM 704 C C . PRO A 1 88 ? -6.251 -3.111 14.421 1.00 92.88 88 PRO A C 1
ATOM 706 O O . PRO A 1 88 ? -5.954 -1.920 14.312 1.00 92.88 88 PRO A O 1
ATOM 709 N N . ALA A 1 89 ? -7.492 -3.557 14.277 1.00 91.69 89 ALA A N 1
ATOM 710 C CA . ALA A 1 89 ? -8.656 -2.717 14.083 1.00 91.69 89 ALA A CA 1
ATOM 711 C C . ALA A 1 89 ? -8.933 -1.913 15.355 1.00 91.69 89 ALA A C 1
ATOM 713 O O . ALA A 1 89 ? -9.277 -2.475 16.397 1.00 91.69 89 ALA A O 1
ATOM 714 N N . THR A 1 90 ? -8.808 -0.597 15.251 1.00 91.81 90 THR A N 1
ATOM 715 C CA . THR A 1 90 ? -9.224 0.371 16.270 1.00 91.81 90 THR A CA 1
ATOM 716 C C . THR A 1 90 ? -9.989 1.495 15.585 1.00 91.81 90 THR A C 1
ATOM 718 O O . THR A 1 90 ? -9.785 1.732 14.390 1.00 91.81 90 THR A O 1
ATOM 721 N N . GLU A 1 91 ? -10.849 2.204 16.315 1.00 88.50 91 GLU A N 1
ATOM 722 C CA . GLU A 1 91 ? -11.578 3.357 15.772 1.00 88.50 91 GLU A CA 1
ATOM 723 C C . GLU A 1 91 ? -10.630 4.369 15.097 1.00 88.50 91 GLU A C 1
ATOM 725 O O . GLU A 1 91 ? -10.854 4.769 13.955 1.00 88.50 91 GLU A O 1
ATOM 730 N N . GLU A 1 92 ? -9.490 4.662 15.729 1.00 90.00 92 GLU A N 1
ATOM 731 C CA . GLU A 1 92 ? -8.445 5.568 15.226 1.00 90.00 92 GLU A CA 1
ATOM 732 C C . GLU A 1 92 ? -7.780 5.109 13.918 1.00 90.00 92 GLU A C 1
ATOM 734 O O . GLU A 1 92 ? -7.215 5.923 13.181 1.00 90.00 92 GLU A O 1
ATOM 739 N N . ARG A 1 93 ? -7.810 3.804 13.618 1.00 90.81 93 ARG A N 1
ATOM 740 C CA . ARG A 1 93 ? -7.301 3.235 12.358 1.00 90.81 93 ARG A CA 1
ATOM 741 C C . ARG A 1 93 ? -8.360 3.268 11.253 1.00 90.81 93 ARG A C 1
ATOM 743 O O . ARG A 1 93 ? -8.045 2.930 10.120 1.00 90.81 93 ARG A O 1
ATOM 750 N N . SER A 1 94 ? -9.590 3.697 11.528 1.00 92.62 94 SER A N 1
ATOM 751 C CA . SER A 1 94 ? -10.574 3.935 10.468 1.00 92.62 94 SER A CA 1
ATOM 752 C C . SER A 1 94 ? -10.138 5.105 9.590 1.00 92.62 94 SER A C 1
ATOM 754 O O . SER A 1 94 ? -9.550 6.075 10.076 1.00 92.62 94 SER A O 1
ATOM 756 N N . GLY A 1 95 ? -10.409 5.007 8.291 1.00 94.00 95 GLY A N 1
ATOM 757 C CA . GLY A 1 95 ? -10.040 6.039 7.329 1.00 94.00 95 GLY A CA 1
ATOM 758 C C . GLY A 1 95 ? -9.900 5.521 5.904 1.00 94.00 95 GLY A C 1
ATOM 759 O O . GLY A 1 95 ? -10.244 4.382 5.578 1.00 94.00 95 GLY A O 1
ATOM 760 N N . SER A 1 96 ? -9.400 6.393 5.042 1.00 96.12 96 SER A N 1
ATOM 761 C CA . SER A 1 96 ? -9.168 6.144 3.625 1.00 96.12 96 SER A CA 1
ATOM 762 C C . SER A 1 96 ? -7.707 5.775 3.379 1.00 96.12 96 SER A C 1
ATOM 764 O O . SER A 1 96 ? -6.812 6.597 3.567 1.00 96.12 96 SER A O 1
ATOM 766 N N . TYR A 1 97 ? -7.449 4.542 2.953 1.00 96.38 97 TYR A N 1
ATOM 767 C CA . TYR A 1 97 ? -6.099 4.039 2.718 1.00 96.38 97 TYR A CA 1
ATOM 768 C C . TYR A 1 97 ? -5.742 4.070 1.237 1.00 96.38 97 TYR A C 1
ATOM 770 O O . TYR A 1 97 ? -6.506 3.594 0.401 1.00 96.38 97 TYR A O 1
ATOM 778 N N . SER A 1 98 ? -4.556 4.579 0.910 1.00 97.12 98 SER A N 1
ATOM 779 C CA . SER A 1 98 ? -3.965 4.479 -0.429 1.00 97.12 98 SER A CA 1
ATOM 780 C C . SER A 1 98 ? -2.521 3.991 -0.346 1.00 97.12 98 SER A C 1
ATOM 782 O O . SER A 1 98 ? -1.861 4.136 0.681 1.00 97.12 98 SER A O 1
ATOM 784 N N . CYS A 1 99 ? -2.052 3.363 -1.418 1.00 97.31 99 CYS A N 1
ATOM 785 C CA . CYS A 1 99 ? -0.720 2.789 -1.516 1.00 97.31 99 CYS A CA 1
ATOM 786 C C . CYS A 1 99 ? -0.032 3.388 -2.735 1.00 97.31 99 CYS A C 1
ATOM 788 O O . CYS A 1 99 ? -0.616 3.433 -3.814 1.00 97.31 99 CYS A O 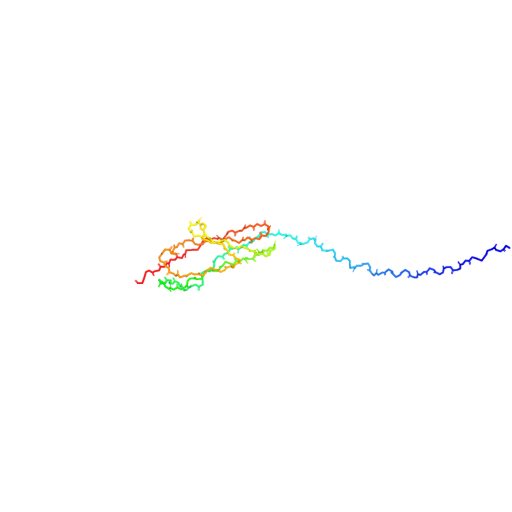1
ATOM 790 N N . GLU A 1 100 ? 1.205 3.826 -2.581 1.00 97.81 100 GLU A N 1
ATOM 791 C CA . GLU A 1 100 ? 2.083 4.208 -3.671 1.00 97.81 100 GLU A CA 1
ATOM 792 C C . GLU A 1 100 ? 3.155 3.139 -3.853 1.00 97.81 100 GLU A C 1
ATOM 794 O O . GLU A 1 100 ? 3.917 2.855 -2.936 1.00 97.81 100 GLU A O 1
ATOM 799 N N . ALA A 1 101 ? 3.209 2.549 -5.044 1.00 98.00 101 ALA A N 1
ATOM 800 C CA . ALA A 1 101 ? 4.260 1.622 -5.432 1.00 98.00 101 ALA A CA 1
ATOM 801 C C . ALA A 1 101 ? 5.341 2.379 -6.208 1.00 98.00 101 ALA A C 1
ATOM 803 O O . ALA A 1 101 ? 5.017 3.130 -7.132 1.00 98.00 101 ALA A O 1
ATOM 804 N N . GLN A 1 102 ? 6.609 2.162 -5.865 1.00 97.69 102 GLN A N 1
ATOM 805 C CA . GLN A 1 102 ? 7.757 2.832 -6.469 1.00 97.69 102 GLN A CA 1
ATOM 806 C C . GLN A 1 102 ? 8.785 1.826 -7.002 1.00 97.69 102 GLN A C 1
ATOM 808 O O . GLN A 1 102 ? 9.182 0.882 -6.318 1.00 97.69 102 GLN A O 1
ATOM 813 N N . ASN A 1 103 ? 9.248 2.061 -8.228 1.00 96.56 103 ASN A N 1
ATOM 814 C CA . ASN A 1 103 ? 10.411 1.400 -8.810 1.00 96.56 103 ASN A CA 1
ATOM 815 C C . ASN A 1 103 ? 11.477 2.445 -9.198 1.00 96.56 103 ASN A C 1
ATOM 817 O O . ASN A 1 103 ? 11.322 3.638 -8.938 1.00 96.56 103 ASN A O 1
ATOM 821 N N . ALA A 1 104 ? 12.564 2.006 -9.838 1.00 95.75 104 ALA A N 1
ATOM 822 C CA . ALA A 1 104 ? 13.650 2.895 -10.267 1.00 95.75 104 ALA A CA 1
ATOM 823 C C . ALA A 1 104 ? 13.240 3.940 -11.330 1.00 95.75 104 ALA A C 1
ATOM 825 O O . ALA A 1 104 ? 13.992 4.874 -11.586 1.00 95.75 104 ALA A O 1
ATOM 826 N N . ILE A 1 105 ? 12.075 3.775 -11.962 1.00 96.25 105 ILE A N 1
ATOM 827 C CA . ILE A 1 105 ? 11.599 4.587 -13.091 1.00 96.25 105 ILE A CA 1
ATOM 828 C C . ILE A 1 105 ? 10.581 5.623 -12.629 1.00 96.25 105 ILE A C 1
ATOM 830 O O . ILE A 1 105 ? 10.523 6.724 -13.171 1.00 96.25 105 ILE A O 1
ATOM 834 N N . GLY A 1 106 ? 9.786 5.297 -11.613 1.00 95.81 106 GLY A N 1
ATOM 835 C CA . GLY A 1 106 ? 8.855 6.230 -11.003 1.00 95.81 106 GLY A CA 1
ATOM 836 C C . GLY A 1 106 ? 7.969 5.578 -9.953 1.00 95.81 106 GLY A C 1
ATOM 837 O O . GLY A 1 106 ? 8.194 4.446 -9.521 1.00 95.81 106 GLY A O 1
ATOM 838 N N . SER A 1 107 ? 6.930 6.306 -9.558 1.00 96.69 107 SER A N 1
ATOM 839 C CA . SER A 1 107 ? 5.924 5.838 -8.614 1.00 96.69 107 SER A CA 1
ATOM 840 C C . SER A 1 107 ? 4.517 5.929 -9.194 1.00 96.69 107 SER A C 1
ATOM 842 O O . SER A 1 107 ? 4.243 6.675 -10.142 1.00 96.69 107 SER A O 1
ATOM 844 N N . ARG A 1 108 ? 3.605 5.133 -8.635 1.00 97.62 108 ARG A N 1
ATOM 845 C CA . ARG A 1 108 ? 2.175 5.253 -8.905 1.00 97.62 108 ARG A CA 1
ATOM 846 C C . ARG A 1 108 ? 1.358 4.960 -7.661 1.00 97.62 108 ARG A C 1
ATOM 848 O O . ARG A 1 108 ? 1.525 3.920 -7.028 1.00 97.62 108 ARG A O 1
ATOM 855 N N . GLN A 1 109 ? 0.427 5.862 -7.376 1.00 96.75 109 GLN A N 1
ATOM 856 C CA . GLN A 1 109 ? -0.527 5.727 -6.287 1.00 96.75 109 GLN A CA 1
ATOM 857 C C . GLN A 1 109 ? -1.786 4.972 -6.727 1.00 96.75 109 GLN A C 1
ATOM 859 O O . GLN A 1 109 ? -2.254 5.102 -7.863 1.00 96.75 109 GLN A O 1
ATOM 864 N N . SER A 1 110 ? -2.329 4.170 -5.818 1.00 97.56 110 SER A N 1
ATOM 865 C CA . SER A 1 110 ? -3.596 3.472 -5.968 1.00 97.56 110 SER A CA 1
ATOM 866 C C . SER A 1 110 ? -4.781 4.408 -5.721 1.00 97.56 110 SER A C 1
ATOM 868 O O . SER A 1 110 ? -4.664 5.379 -4.969 1.00 97.56 110 SER A O 1
ATOM 870 N N . PRO A 1 111 ? -5.972 4.065 -6.235 1.00 96.62 111 PRO A N 1
ATOM 871 C CA . PRO A 1 111 ? -7.212 4.603 -5.697 1.00 96.62 111 PRO A CA 1
ATOM 872 C C . PRO A 1 111 ? -7.331 4.316 -4.188 1.00 96.62 111 PRO A C 1
ATOM 874 O O . PRO A 1 111 ? -6.808 3.291 -3.723 1.00 96.62 111 PRO A O 1
ATOM 877 N N . PRO A 1 112 ? -8.008 5.190 -3.427 1.00 95.88 112 PRO A N 1
ATOM 878 C CA . PRO A 1 112 ? -8.242 4.977 -2.007 1.00 95.88 112 PRO A CA 1
ATOM 879 C C . PRO A 1 112 ? -9.265 3.864 -1.732 1.00 95.88 112 PRO A C 1
ATOM 881 O O . PRO A 1 112 ? -10.207 3.667 -2.501 1.00 95.88 112 PRO A O 1
ATOM 884 N N . VAL A 1 113 ? -9.111 3.181 -0.596 1.00 94.75 113 VAL A N 1
ATOM 885 C CA . VAL A 1 113 ? -10.057 2.197 -0.049 1.00 94.75 113 VAL A CA 1
ATOM 886 C C . VAL A 1 113 ? -10.439 2.597 1.372 1.00 94.75 113 VAL A C 1
ATOM 888 O O . VAL A 1 113 ? -9.575 2.826 2.216 1.00 94.75 113 VAL A O 1
ATOM 891 N N . SER A 1 114 ? -11.740 2.659 1.650 1.00 93.44 114 SER A N 1
ATOM 892 C CA . SER A 1 114 ? -12.256 2.992 2.978 1.00 93.44 114 SER A CA 1
ATOM 893 C C . SER A 1 114 ? -12.237 1.778 3.903 1.00 93.44 114 SER A C 1
ATOM 895 O O . SER A 1 114 ? -12.809 0.734 3.589 1.00 93.44 114 SER A O 1
ATOM 897 N N . VAL A 1 115 ? -11.624 1.944 5.070 1.00 92.62 115 VAL A N 1
ATOM 898 C CA . VAL A 1 115 ? -11.654 0.989 6.177 1.00 92.62 115 VAL A CA 1
ATOM 899 C C . VAL A 1 115 ? -12.486 1.605 7.295 1.00 92.62 115 VAL A C 1
ATOM 901 O O . VAL A 1 115 ? -12.140 2.661 7.820 1.00 92.62 115 VAL A O 1
ATOM 904 N N . ALA A 1 116 ? -13.588 0.946 7.646 1.00 91.25 116 ALA A N 1
ATOM 905 C CA . ALA A 1 116 ? -14.467 1.356 8.734 1.00 91.25 116 ALA A CA 1
ATOM 906 C C . ALA A 1 116 ? -14.488 0.267 9.807 1.00 91.25 116 ALA A C 1
ATOM 908 O O . ALA A 1 116 ? -14.927 -0.859 9.548 1.00 91.25 116 ALA A O 1
ATOM 909 N N . VAL A 1 117 ? -14.005 0.607 11.000 1.00 91.00 117 VAL A N 1
ATOM 910 C CA . VAL A 1 117 ? -14.046 -0.273 12.167 1.00 91.00 117 VAL A CA 1
ATOM 911 C C . VAL A 1 117 ? -15.343 -0.017 12.926 1.00 91.00 117 VAL A C 1
ATOM 913 O O . VAL A 1 117 ? -15.707 1.126 13.184 1.00 91.00 117 VAL A O 1
ATOM 916 N N . GLN A 1 118 ? -16.064 -1.083 13.261 1.00 87.38 118 GLN A N 1
ATOM 917 C CA . GLN A 1 118 ? -17.258 -1.006 14.097 1.00 87.38 118 GLN A CA 1
ATOM 918 C C . GLN A 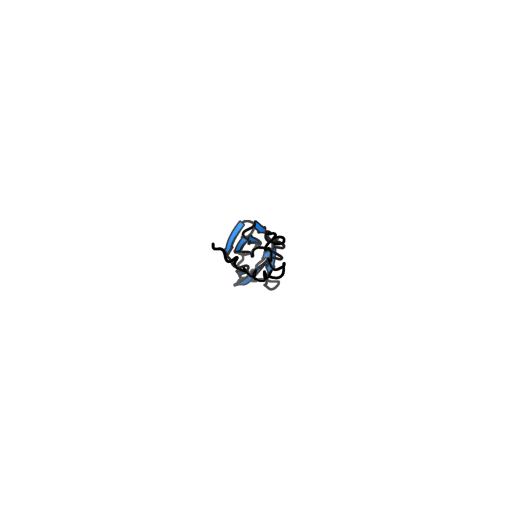1 118 ? -16.853 -1.167 15.562 1.00 87.38 118 GLN A C 1
ATOM 920 O O . GLN A 1 118 ? -16.187 -2.151 15.907 1.00 87.38 118 GLN A O 1
ATOM 925 N N . CYS A 1 119 ? -17.294 -0.228 16.403 1.00 78.81 119 CYS A N 1
ATOM 926 C CA . CYS A 1 119 ? -17.272 -0.380 17.854 1.00 78.81 119 CYS A CA 1
ATOM 927 C C . CYS A 1 119 ? -17.976 -1.687 18.236 1.00 78.81 119 CYS A C 1
ATOM 929 O O . CYS A 1 119 ? -18.940 -2.103 17.577 1.00 78.81 119 CYS A O 1
ATOM 931 N N . LYS A 1 120 ? -17.459 -2.351 19.265 1.00 64.56 120 LYS A N 1
ATOM 932 C CA . LYS A 1 120 ? -18.079 -3.564 19.804 1.00 64.56 120 LYS A CA 1
ATOM 933 C C . LYS A 1 120 ? -19.348 -3.275 20.596 1.00 64.56 120 LYS A C 1
ATOM 935 O O . LYS A 1 120 ? -19.416 -2.212 21.248 1.00 64.56 120 LYS A O 1
#